Protein AF-A0A645F788-F1 (afdb_monomer)

Mean predicted aligned error: 4.3 Å

Organism: NCBI:txid1076179

Structure (mmCIF, N/CA/C/O backbone):
data_AF-A0A645F788-F1
#
_entry.id   AF-A0A645F788-F1
#
loop_
_atom_site.group_PDB
_atom_site.id
_atom_site.type_symbol
_atom_site.label_atom_id
_atom_site.label_alt_id
_atom_site.label_comp_id
_atom_site.label_asym_id
_atom_site.label_entity_id
_atom_site.label_seq_id
_atom_site.pdbx_PDB_ins_code
_atom_site.Cartn_x
_atom_site.Cartn_y
_atom_site.Cartn_z
_atom_site.occupancy
_atom_site.B_iso_or_equiv
_atom_site.auth_seq_id
_atom_site.auth_comp_id
_atom_site.auth_asym_id
_atom_site.auth_atom_id
_atom_site.pdbx_PDB_model_num
ATOM 1 N N . MET A 1 1 ? -4.735 0.031 -9.330 1.00 85.94 1 MET A N 1
ATOM 2 C CA . MET A 1 1 ? -5.468 -1.040 -8.618 1.00 85.94 1 MET A CA 1
ATOM 3 C C . MET A 1 1 ? -5.080 -1.119 -7.151 1.00 85.94 1 MET A C 1
ATOM 5 O O . MET A 1 1 ? -5.981 -0.990 -6.343 1.00 85.94 1 MET A O 1
ATOM 9 N N . ALA A 1 2 ? -3.797 -1.268 -6.794 1.00 92.62 2 ALA A N 1
ATOM 10 C CA . ALA A 1 2 ? -3.376 -1.373 -5.387 1.00 92.62 2 ALA A CA 1
ATOM 11 C C . ALA A 1 2 ? -3.934 -0.248 -4.489 1.00 92.62 2 ALA A C 1
ATOM 13 O O . ALA A 1 2 ? -4.507 -0.544 -3.449 1.00 92.62 2 ALA A O 1
ATOM 14 N N . GLU A 1 3 ? -3.884 1.008 -4.946 1.00 94.19 3 GLU A N 1
ATOM 15 C CA . GLU A 1 3 ? -4.433 2.148 -4.191 1.00 94.19 3 GLU A CA 1
ATOM 16 C C . GLU A 1 3 ? -5.948 2.061 -3.972 1.00 94.19 3 GLU A C 1
ATOM 18 O O . GLU A 1 3 ? -6.437 2.327 -2.884 1.00 94.19 3 GLU A O 1
ATOM 23 N N . LEU A 1 4 ? -6.697 1.604 -4.980 1.00 95.88 4 LEU A N 1
ATOM 24 C CA . LEU A 1 4 ? -8.149 1.427 -4.866 1.00 95.88 4 LEU A CA 1
ATOM 25 C C . LEU A 1 4 ? -8.497 0.388 -3.793 1.00 95.88 4 LEU A C 1
ATOM 27 O O . LEU A 1 4 ? -9.456 0.571 -3.050 1.00 95.88 4 LEU A O 1
ATOM 31 N N . PHE A 1 5 ? -7.707 -0.686 -3.693 1.00 94.81 5 PHE A N 1
ATOM 32 C CA . PHE A 1 5 ? -7.858 -1.673 -2.625 1.00 94.81 5 PHE A CA 1
ATOM 33 C C . PHE A 1 5 ? -7.440 -1.114 -1.263 1.00 94.81 5 PHE A C 1
ATOM 35 O O . PHE A 1 5 ? -8.147 -1.364 -0.292 1.00 94.81 5 PHE A O 1
ATOM 42 N N . ASN A 1 6 ? -6.353 -0.338 -1.187 1.00 95.69 6 ASN A N 1
ATOM 43 C CA . ASN A 1 6 ? -5.939 0.344 0.042 1.00 95.69 6 ASN A CA 1
ATOM 44 C C . ASN A 1 6 ? -7.068 1.234 0.585 1.00 95.69 6 ASN A C 1
ATOM 46 O O . ASN A 1 6 ? -7.507 1.044 1.715 1.00 95.69 6 ASN A O 1
ATOM 50 N N . THR A 1 7 ? -7.631 2.106 -0.256 1.00 96.12 7 THR A N 1
ATOM 51 C CA . THR A 1 7 ? -8.755 2.978 0.111 1.00 96.12 7 THR A CA 1
ATOM 52 C C . THR A 1 7 ? -10.017 2.191 0.472 1.00 96.12 7 THR A C 1
ATOM 54 O O . THR A 1 7 ? -10.700 2.534 1.432 1.00 96.12 7 THR A O 1
ATOM 57 N N . ALA A 1 8 ? -10.343 1.119 -0.259 1.00 96.69 8 ALA A N 1
ATOM 58 C CA . ALA A 1 8 ? -11.503 0.289 0.067 1.00 96.69 8 ALA A CA 1
ATOM 59 C C . ALA A 1 8 ? -11.363 -0.375 1.448 1.00 96.69 8 ALA A C 1
ATOM 61 O O . ALA A 1 8 ? -12.312 -0.371 2.230 1.00 96.69 8 ALA A O 1
ATOM 62 N N . ILE A 1 9 ? -10.181 -0.914 1.760 1.00 94.31 9 ILE A N 1
ATOM 63 C CA . ILE A 1 9 ? -9.876 -1.504 3.070 1.00 94.31 9 ILE A CA 1
ATOM 64 C C . ILE A 1 9 ? -9.932 -0.433 4.160 1.00 94.31 9 ILE A C 1
ATOM 66 O O . ILE A 1 9 ? -10.520 -0.670 5.212 1.00 94.31 9 ILE A O 1
ATOM 70 N N . GLU A 1 10 ? -9.373 0.747 3.902 1.00 94.81 10 GLU A N 1
ATOM 71 C CA . GLU A 1 10 ? -9.389 1.867 4.837 1.00 94.81 10 GLU A CA 1
ATOM 72 C C . GLU A 1 10 ? -10.818 2.286 5.207 1.00 94.81 10 GLU A C 1
ATOM 74 O O . GLU A 1 10 ? -11.150 2.339 6.390 1.00 94.81 10 GLU A O 1
ATOM 79 N N . ILE A 1 11 ? -11.690 2.462 4.207 1.00 95.62 11 ILE A N 1
ATOM 80 C CA . ILE A 1 11 ? -13.106 2.805 4.404 1.00 95.62 11 ILE A CA 1
ATOM 81 C C . ILE A 1 11 ? -13.838 1.719 5.199 1.00 95.62 11 ILE A C 1
ATOM 83 O O . ILE A 1 11 ? -14.627 2.031 6.089 1.00 95.62 11 ILE A O 1
ATOM 87 N N . VAL A 1 12 ? -13.594 0.439 4.899 1.00 95.38 12 VAL A N 1
ATOM 88 C CA . VAL A 1 12 ? -14.221 -0.675 5.627 1.00 95.38 12 VAL A CA 1
ATOM 89 C C . VAL A 1 12 ? -13.778 -0.691 7.091 1.00 95.38 12 VAL A C 1
ATOM 91 O O . VAL A 1 12 ? -14.613 -0.871 7.976 1.00 95.38 12 VAL A O 1
ATOM 94 N N . ILE A 1 13 ? -12.489 -0.475 7.359 1.00 93.75 13 ILE A N 1
ATOM 95 C CA . ILE A 1 13 ? -11.954 -0.409 8.723 1.00 93.75 13 ILE A CA 1
ATOM 96 C C . ILE A 1 13 ? -12.557 0.776 9.481 1.00 93.75 13 ILE A C 1
ATOM 98 O O . ILE A 1 13 ? -13.011 0.583 10.605 1.00 93.75 13 ILE A O 1
ATOM 102 N N . ASP A 1 14 ? -12.625 1.957 8.865 1.00 93.44 14 ASP A N 1
ATOM 103 C CA . ASP A 1 14 ? -13.182 3.164 9.493 1.00 93.44 14 ASP A CA 1
ATOM 104 C C . ASP A 1 14 ? -14.688 3.043 9.752 1.00 93.44 14 ASP A C 1
ATOM 106 O O . ASP A 1 14 ? -15.199 3.552 10.748 1.00 93.44 14 ASP A O 1
ATOM 110 N N . MET A 1 15 ? -15.406 2.312 8.895 1.00 94.31 15 MET A N 1
ATOM 111 C CA . MET A 1 15 ? -16.821 2.004 9.098 1.00 94.31 15 MET A CA 1
ATOM 112 C C . MET A 1 15 ? -17.045 1.059 10.289 1.00 94.31 15 MET A C 1
ATOM 114 O O . MET A 1 15 ? -18.021 1.217 11.020 1.00 94.31 15 MET A O 1
ATOM 118 N N . ILE A 1 16 ? -16.175 0.061 10.481 1.00 92.75 16 ILE A N 1
ATOM 119 C CA . ILE A 1 16 ? -16.319 -0.947 11.546 1.00 92.75 16 ILE A CA 1
ATOM 120 C C . ILE A 1 16 ? -15.756 -0.435 12.881 1.00 92.75 16 ILE A C 1
ATOM 122 O O . ILE A 1 16 ? -16.279 -0.773 13.945 1.00 92.75 16 ILE A O 1
ATOM 126 N N . HIS A 1 17 ? -14.688 0.362 12.849 1.00 87.75 17 HIS A N 1
ATOM 127 C CA . HIS A 1 17 ? -14.010 0.934 14.013 1.00 87.75 17 HIS A CA 1
ATOM 128 C C . HIS A 1 17 ? -13.870 2.457 13.847 1.00 87.75 17 HIS A C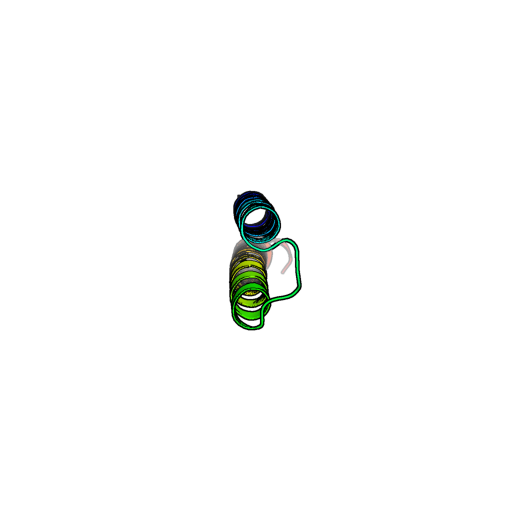 1
ATOM 130 O O . HIS A 1 17 ? -12.813 2.933 13.439 1.00 87.75 17 HIS A O 1
ATOM 136 N N . PRO A 1 18 ? -14.919 3.232 14.190 1.00 80.50 18 PRO A N 1
ATOM 137 C CA . PRO A 1 18 ? -14.895 4.695 14.093 1.00 80.50 18 PRO A CA 1
ATOM 138 C C . PRO A 1 18 ? -13.921 5.369 15.076 1.00 80.50 18 PRO A C 1
ATOM 140 O O . PRO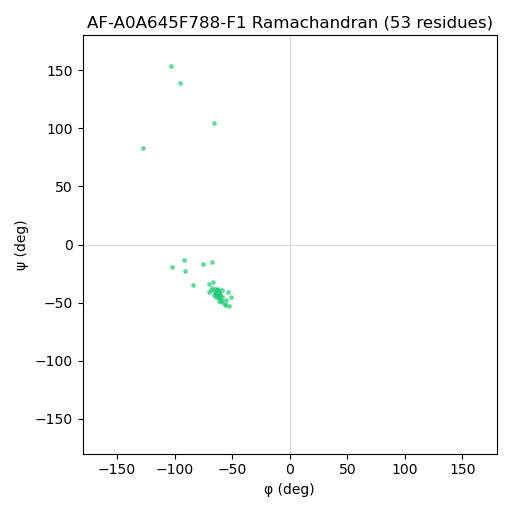 A 1 18 ? -13.587 6.539 14.899 1.00 80.50 18 PRO A O 1
ATOM 143 N N . GLU A 1 19 ? -13.442 4.648 16.095 1.00 87.31 19 GLU A N 1
ATOM 144 C CA . GLU A 1 19 ? -12.337 5.085 16.952 1.00 87.31 19 GLU A CA 1
ATOM 145 C C . GLU A 1 19 ? -11.030 4.364 16.602 1.00 87.31 19 GLU A C 1
ATOM 147 O O . GLU A 1 19 ? -11.031 3.229 16.118 1.00 87.31 19 GLU A O 1
ATOM 152 N N . ILE A 1 20 ? -9.891 5.007 16.883 1.00 79.25 20 ILE A N 1
ATOM 153 C CA . ILE A 1 20 ? -8.572 4.459 16.550 1.00 79.25 20 ILE A CA 1
ATOM 154 C C . ILE A 1 20 ? -8.305 3.194 17.372 1.00 79.25 20 ILE A C 1
ATOM 156 O O . ILE A 1 20 ? -7.944 3.252 18.547 1.00 79.25 20 ILE A O 1
ATOM 160 N N . HIS A 1 21 ? -8.412 2.039 16.716 1.00 89.62 21 HIS A N 1
ATOM 161 C CA . HIS A 1 21 ? -8.044 0.752 17.291 1.00 89.62 21 HIS A CA 1
ATOM 162 C C . HIS A 1 21 ? -6.604 0.363 16.900 1.00 89.62 21 HIS A C 1
ATOM 164 O O . HIS A 1 21 ? -6.230 0.497 15.729 1.00 89.62 21 HIS A O 1
ATOM 170 N N . PRO A 1 22 ? -5.787 -0.198 17.813 1.00 92.00 22 PRO A N 1
ATOM 171 C CA . PRO A 1 22 ? -4.417 -0.619 17.501 1.00 92.00 22 PRO A CA 1
ATOM 172 C C . PRO A 1 22 ? -4.326 -1.565 16.294 1.00 92.00 22 PRO A C 1
ATOM 174 O O . PRO A 1 22 ? -3.456 -1.407 15.442 1.00 92.00 22 PRO A O 1
ATOM 177 N N . LEU A 1 23 ? -5.264 -2.512 16.178 1.00 92.19 23 LEU A N 1
ATOM 178 C CA . LEU A 1 23 ? -5.324 -3.437 15.038 1.00 92.19 23 LEU A CA 1
ATOM 179 C C . LEU A 1 23 ? -5.747 -2.753 13.730 1.00 92.19 23 LEU A C 1
ATOM 181 O O . LEU A 1 23 ? -5.250 -3.127 12.672 1.00 92.19 23 LEU A O 1
ATOM 185 N N . ALA A 1 24 ? -6.625 -1.746 13.798 1.00 91.75 24 ALA A N 1
ATOM 186 C CA . ALA A 1 24 ? -7.041 -0.974 12.627 1.00 91.75 24 ALA A CA 1
ATOM 187 C C . ALA A 1 24 ? -5.844 -0.236 12.021 1.00 91.75 24 ALA A C 1
ATOM 189 O O . ALA A 1 24 ? -5.642 -0.270 10.810 1.00 91.75 24 ALA A O 1
ATOM 190 N N . LYS A 1 25 ? -4.993 0.345 12.876 1.00 91.31 25 LYS A N 1
ATOM 191 C CA . LYS A 1 25 ? -3.747 0.984 12.448 1.00 91.31 25 LYS A CA 1
ATOM 192 C C . LYS A 1 25 ? -2.819 0.003 11.728 1.00 91.31 25 LYS A C 1
ATOM 194 O O . LYS A 1 25 ? -2.388 0.288 10.620 1.00 91.31 25 LYS A O 1
ATOM 199 N N . ILE A 1 26 ? -2.585 -1.174 12.311 1.00 94.94 26 ILE A N 1
ATOM 200 C CA . ILE A 1 26 ? -1.729 -2.205 11.698 1.00 94.94 26 ILE A CA 1
ATOM 201 C C . ILE A 1 26 ? -2.286 -2.646 10.338 1.00 94.94 26 ILE A C 1
ATOM 203 O O . ILE A 1 26 ? -1.533 -2.790 9.379 1.00 94.94 26 ILE A O 1
ATOM 207 N N . ALA A 1 27 ? -3.600 -2.843 10.232 1.00 93.31 27 ALA A N 1
ATOM 208 C CA . ALA A 1 27 ? -4.228 -3.235 8.976 1.00 93.31 27 ALA A CA 1
ATOM 209 C C . ALA A 1 27 ? -4.075 -2.156 7.885 1.00 93.31 27 ALA A C 1
ATOM 211 O O . ALA A 1 27 ? -3.734 -2.492 6.749 1.00 93.31 27 ALA A O 1
ATOM 212 N N . LYS A 1 28 ? -4.247 -0.874 8.236 1.00 93.69 28 LYS A N 1
ATOM 213 C CA . LYS A 1 28 ? -3.992 0.257 7.328 1.00 93.69 28 LYS A CA 1
ATOM 214 C C . LYS A 1 28 ? -2.518 0.336 6.907 1.00 93.69 28 LYS A C 1
ATOM 216 O O . LYS A 1 28 ? -2.232 0.484 5.722 1.00 93.69 28 LYS A O 1
ATOM 221 N N . ASP A 1 29 ? -1.586 0.150 7.842 1.00 95.81 29 ASP A N 1
ATOM 222 C CA . ASP A 1 29 ? -0.143 0.171 7.559 1.00 95.81 29 ASP A CA 1
ATOM 223 C C . ASP A 1 29 ? 0.261 -0.952 6.581 1.00 95.81 29 ASP A C 1
ATOM 225 O O . ASP A 1 29 ? 1.054 -0.737 5.662 1.00 95.81 29 ASP A O 1
ATOM 229 N N . ILE A 1 30 ? -0.322 -2.148 6.727 1.00 96.00 30 ILE A N 1
ATOM 230 C CA . ILE A 1 30 ? -0.093 -3.274 5.808 1.00 96.00 30 ILE A CA 1
ATOM 231 C C . ILE A 1 30 ? -0.645 -2.968 4.410 1.00 96.00 30 ILE A C 1
ATOM 233 O O . ILE A 1 30 ? 0.026 -3.247 3.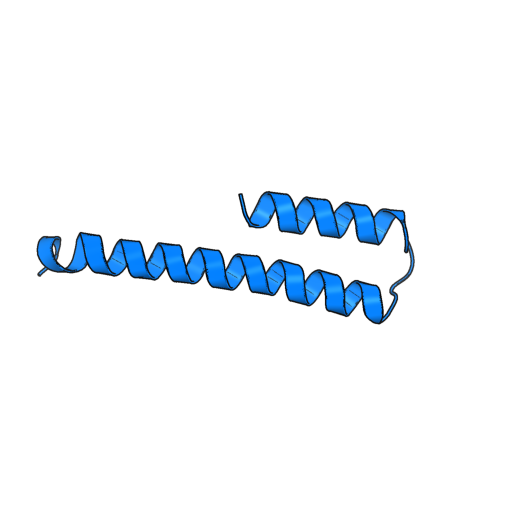412 1.00 96.00 30 ILE A 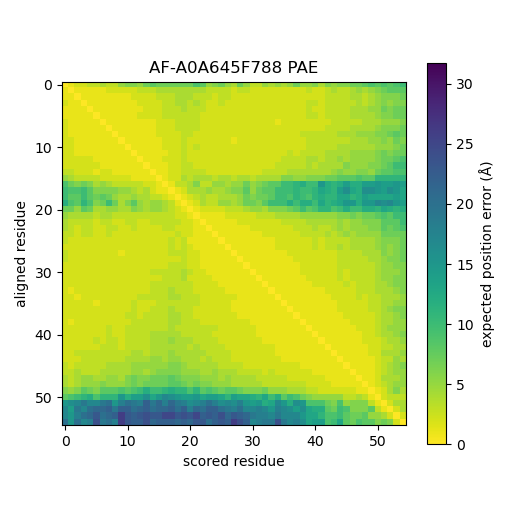O 1
ATOM 237 N N . ALA A 1 31 ? -1.845 -2.391 4.322 1.00 95.19 31 ALA A N 1
ATOM 238 C CA . ALA A 1 31 ? -2.460 -2.033 3.047 1.00 95.19 31 ALA A CA 1
ATOM 239 C C . ALA A 1 31 ? -1.625 -0.980 2.290 1.00 95.19 31 ALA A C 1
ATOM 241 O O . ALA A 1 31 ? -1.324 -1.170 1.108 1.00 95.19 31 ALA A O 1
ATOM 242 N N . ALA A 1 32 ? -1.132 0.048 2.988 1.00 95.19 32 ALA A N 1
ATOM 243 C CA . ALA A 1 32 ? -0.200 1.0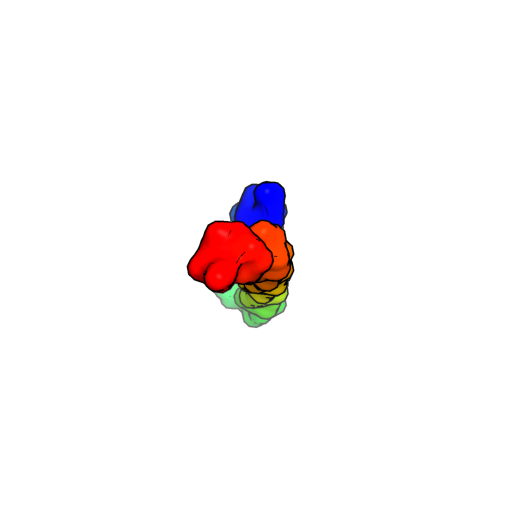27 2.427 1.00 95.19 32 ALA A CA 1
ATOM 244 C C . ALA A 1 32 ? 1.137 0.383 2.004 1.00 95.19 32 ALA A C 1
ATOM 246 O O . ALA A 1 32 ? 1.681 0.690 0.940 1.00 95.19 32 ALA A O 1
ATOM 247 N N . GLY A 1 33 ? 1.647 -0.575 2.785 1.00 96.88 33 GLY A N 1
ATOM 248 C CA . GLY A 1 33 ? 2.831 -1.360 2.427 1.00 96.88 33 GLY A CA 1
ATOM 249 C C . GLY A 1 33 ? 2.666 -2.137 1.115 1.00 96.88 33 GLY A C 1
ATOM 250 O O . GLY A 1 33 ? 3.584 -2.174 0.293 1.00 96.88 33 GLY A O 1
ATOM 251 N N . ALA A 1 34 ? 1.482 -2.703 0.861 1.00 96.31 34 ALA A N 1
ATOM 252 C CA . ALA A 1 34 ? 1.188 -3.399 -0.392 1.00 96.31 34 ALA A CA 1
ATOM 253 C C . ALA A 1 34 ? 1.211 -2.452 -1.608 1.00 96.31 34 ALA A C 1
ATOM 255 O O . ALA A 1 34 ? 1.721 -2.821 -2.670 1.00 96.31 34 ALA A O 1
ATOM 256 N N . VAL A 1 35 ? 0.720 -1.217 -1.451 1.00 96.81 35 VAL A N 1
ATOM 257 C CA . VAL A 1 35 ? 0.815 -0.174 -2.488 1.00 96.81 35 VAL A CA 1
ATOM 258 C C . VAL A 1 35 ? 2.272 0.154 -2.795 1.00 96.81 35 VAL A C 1
ATOM 260 O O . VAL A 1 35 ? 2.646 0.203 -3.968 1.00 96.81 35 VAL A O 1
ATOM 263 N N . LEU A 1 36 ? 3.105 0.331 -1.765 1.00 97.00 36 LEU A N 1
ATOM 264 C CA . LEU A 1 36 ? 4.523 0.646 -1.937 1.00 97.00 36 LEU A CA 1
ATOM 265 C C . LEU A 1 36 ? 5.250 -0.441 -2.737 1.00 97.00 36 LEU A C 1
ATOM 267 O O . LEU A 1 36 ? 5.992 -0.133 -3.669 1.00 97.00 36 LEU A O 1
ATOM 271 N N . ILE A 1 37 ? 5.001 -1.713 -2.417 1.00 97.50 37 ILE A N 1
ATOM 272 C CA . ILE A 1 37 ? 5.590 -2.845 -3.144 1.00 97.50 37 ILE A CA 1
ATOM 273 C C . ILE A 1 37 ? 5.137 -2.838 -4.608 1.00 97.50 37 ILE A C 1
ATOM 275 O O . ILE A 1 37 ? 5.963 -2.999 -5.507 1.00 97.50 37 ILE A O 1
ATOM 279 N N . ALA A 1 38 ? 3.848 -2.608 -4.868 1.00 96.75 38 ALA A N 1
ATOM 280 C CA . ALA A 1 38 ? 3.323 -2.535 -6.229 1.00 96.75 38 ALA A CA 1
ATOM 281 C C . ALA A 1 38 ? 3.938 -1.371 -7.029 1.00 96.75 38 ALA A C 1
ATOM 283 O O . ALA A 1 38 ? 4.314 -1.550 -8.190 1.00 96.75 38 ALA A O 1
ATOM 284 N N . ALA A 1 39 ? 4.087 -0.196 -6.410 1.00 97.19 39 ALA A N 1
ATOM 285 C CA . ALA A 1 39 ? 4.728 0.966 -7.020 1.00 97.19 39 ALA A CA 1
ATOM 286 C C . ALA A 1 39 ? 6.213 0.706 -7.322 1.00 97.19 39 ALA A C 1
ATOM 288 O O . ALA A 1 39 ? 6.689 1.015 -8.414 1.00 97.19 39 ALA A O 1
ATOM 289 N N . MET A 1 40 ? 6.932 0.076 -6.392 1.00 98.12 40 MET A N 1
ATOM 290 C CA . MET A 1 40 ? 8.339 -0.279 -6.569 1.00 98.12 40 MET A CA 1
ATOM 291 C C . MET A 1 40 ? 8.528 -1.317 -7.682 1.00 98.12 40 MET A C 1
ATOM 293 O O . MET A 1 40 ? 9.430 -1.178 -8.505 1.00 98.12 40 MET A O 1
ATOM 297 N N . ALA A 1 41 ? 7.646 -2.314 -7.774 1.00 96.94 41 ALA A N 1
ATOM 298 C CA . ALA A 1 41 ? 7.655 -3.273 -8.875 1.00 96.94 41 ALA A CA 1
ATOM 299 C C . ALA A 1 41 ? 7.419 -2.586 -10.231 1.00 96.94 41 ALA A C 1
ATOM 301 O O . ALA A 1 41 ? 8.150 -2.846 -11.186 1.00 96.94 41 ALA A O 1
ATOM 302 N N . ALA A 1 42 ? 6.450 -1.668 -10.311 1.00 96.56 42 ALA A N 1
ATOM 303 C CA . ALA A 1 42 ? 6.198 -0.891 -11.524 1.00 96.56 42 ALA A CA 1
ATOM 304 C C . ALA A 1 42 ? 7.413 -0.035 -11.924 1.00 96.56 42 ALA A C 1
ATOM 306 O O . ALA A 1 42 ? 7.773 0.006 -13.101 1.00 96.56 42 ALA A O 1
ATOM 307 N N . PHE A 1 43 ? 8.082 0.591 -10.950 1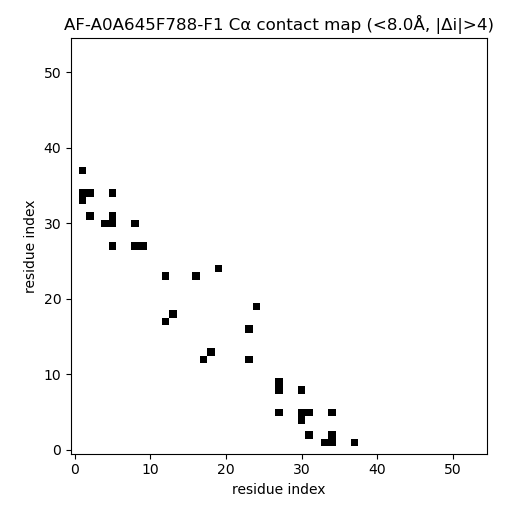.00 96.62 43 PHE A N 1
ATOM 308 C CA . PHE A 1 43 ? 9.316 1.340 -11.178 1.00 96.62 43 PHE A CA 1
ATOM 309 C C . PHE A 1 43 ? 10.435 0.448 -11.729 1.00 96.62 43 PHE A C 1
ATOM 311 O O . PHE A 1 43 ? 11.027 0.785 -12.751 1.00 96.62 43 PHE A O 1
ATOM 318 N N . LEU A 1 44 ? 10.681 -0.715 -11.115 1.00 96.94 44 LEU A N 1
ATOM 319 C CA . LEU A 1 44 ? 11.705 -1.662 -11.568 1.00 96.94 44 LEU A CA 1
ATOM 320 C C . LEU A 1 44 ? 11.446 -2.157 -12.994 1.00 96.94 44 LEU A C 1
ATOM 322 O O . LEU A 1 44 ? 12.367 -2.186 -13.809 1.00 96.94 44 LEU A O 1
ATOM 326 N N . VAL A 1 45 ? 10.197 -2.499 -13.321 1.00 96.06 45 VAL A N 1
ATOM 327 C CA . VAL A 1 45 ? 9.810 -2.886 -14.687 1.00 96.06 45 VAL A CA 1
ATOM 328 C C . VAL A 1 45 ? 10.058 -1.736 -15.664 1.00 96.06 45 VAL A C 1
ATOM 330 O O . VAL A 1 45 ? 10.628 -1.957 -16.731 1.00 96.06 45 VAL A O 1
ATOM 333 N N . GLY A 1 46 ? 9.698 -0.506 -15.288 1.00 95.06 46 GLY A N 1
ATOM 334 C CA . GLY A 1 46 ? 10.017 0.690 -16.064 1.00 95.06 46 GLY A CA 1
ATOM 335 C C . GLY A 1 46 ? 11.520 0.827 -16.311 1.00 95.06 46 GLY A C 1
ATOM 336 O O . GLY A 1 46 ? 11.943 0.936 -17.460 1.00 95.06 46 GLY A O 1
ATOM 337 N N . CYS A 1 47 ? 12.340 0.741 -15.263 1.00 94.62 47 CYS A N 1
ATOM 338 C CA . CYS A 1 47 ? 13.794 0.793 -15.383 1.00 94.62 47 CYS A CA 1
ATOM 339 C C . CYS A 1 47 ? 14.324 -0.263 -16.353 1.00 94.62 47 CYS A C 1
ATOM 341 O O . CYS A 1 47 ? 15.095 0.088 -17.236 1.00 94.62 47 CYS A O 1
ATOM 343 N N . ILE A 1 48 ? 13.884 -1.521 -16.249 1.00 94.12 48 ILE A N 1
ATOM 344 C CA . ILE A 1 48 ? 14.334 -2.605 -17.136 1.00 94.12 48 ILE A CA 1
ATOM 345 C C . ILE A 1 48 ? 13.969 -2.317 -18.598 1.00 94.12 48 ILE A C 1
ATOM 347 O O . ILE A 1 48 ? 14.811 -2.470 -19.481 1.00 94.12 48 ILE A O 1
ATOM 351 N N . LEU A 1 49 ? 12.738 -1.873 -18.866 1.00 93.81 49 LEU A N 1
ATOM 352 C CA . LEU A 1 49 ? 12.278 -1.596 -20.231 1.00 93.81 49 LEU A CA 1
ATOM 353 C C . LEU A 1 49 ? 12.995 -0.403 -20.871 1.00 93.81 49 LEU A C 1
ATOM 355 O O . LEU A 1 49 ? 13.269 -0.418 -22.072 1.00 93.81 49 LEU A O 1
ATOM 359 N N . PHE A 1 50 ? 13.290 0.634 -20.087 1.00 92.38 50 PHE A N 1
ATOM 360 C CA . PHE A 1 50 ? 13.924 1.85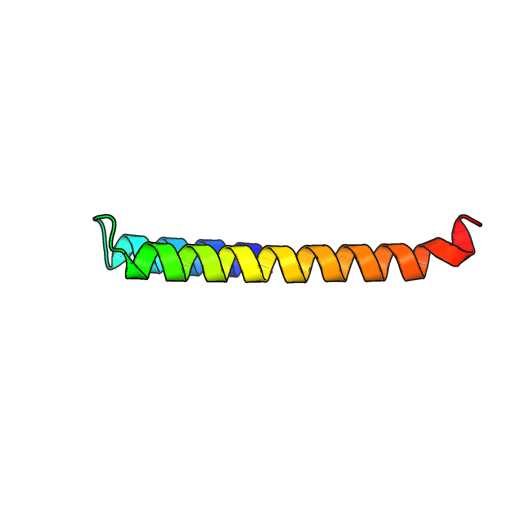1 -20.590 1.00 92.38 50 PHE A CA 1
ATOM 361 C C . PHE A 1 50 ? 15.456 1.830 -20.505 1.00 92.38 50 PHE A C 1
ATOM 363 O O . PHE A 1 50 ? 16.085 2.639 -21.183 1.00 92.38 50 PHE A O 1
ATOM 370 N N . TYR A 1 51 ? 16.063 0.892 -19.767 1.00 88.12 51 TYR A N 1
ATOM 371 C CA . TYR A 1 51 ? 17.517 0.768 -19.606 1.00 88.12 51 TYR A CA 1
ATOM 372 C C . TYR A 1 51 ? 18.247 0.716 -20.952 1.00 88.12 51 TYR A C 1
ATOM 374 O O . TYR A 1 51 ? 19.116 1.538 -21.210 1.00 88.12 51 TYR A O 1
ATOM 382 N N . THR A 1 52 ? 17.840 -0.183 -21.852 1.00 79.44 52 THR A N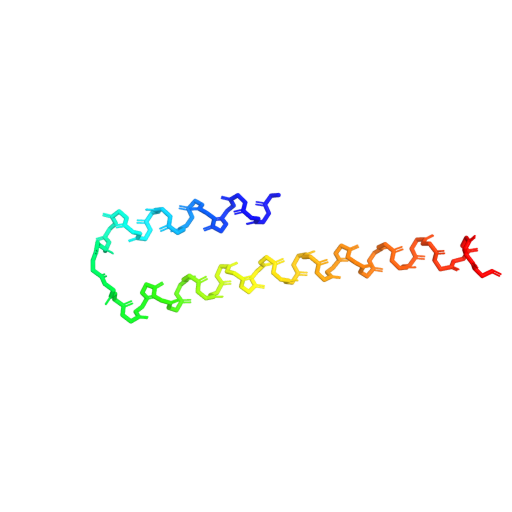 1
ATOM 383 C CA . THR A 1 52 ? 18.463 -0.334 -23.182 1.00 79.44 52 THR A CA 1
ATOM 384 C C . THR A 1 52 ? 18.083 0.774 -24.167 1.00 79.44 52 THR A C 1
ATOM 386 O O . THR A 1 52 ? 18.721 0.916 -25.199 1.00 79.44 52 THR A O 1
ATOM 389 N N . ARG A 1 53 ? 17.017 1.539 -23.904 1.00 73.25 53 ARG A N 1
ATOM 390 C CA . ARG A 1 53 ? 16.568 2.613 -24.806 1.00 73.25 53 ARG A CA 1
ATOM 391 C C . ARG A 1 53 ? 17.204 3.969 -24.468 1.00 73.25 53 ARG A C 1
ATOM 393 O O . ARG A 1 53 ? 17.216 4.844 -25.327 1.00 73.25 53 ARG A O 1
ATOM 400 N N . LEU A 1 54 ? 17.664 4.15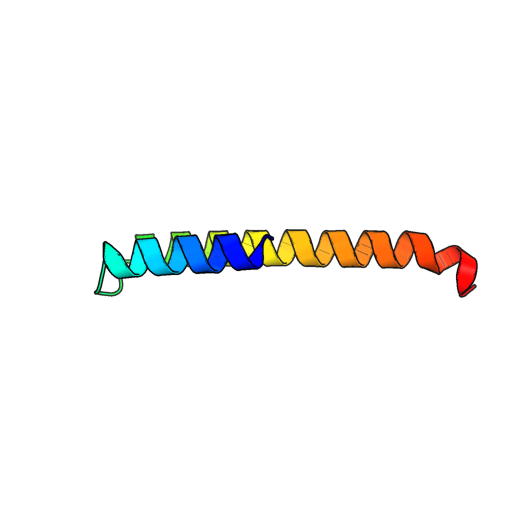4 -23.229 1.00 70.69 54 LEU A N 1
ATOM 401 C CA . LEU A 1 54 ? 18.291 5.389 -22.738 1.00 70.69 54 LEU A CA 1
ATOM 402 C C . LEU A 1 54 ? 19.828 5.316 -22.649 1.00 70.69 54 LEU A C 1
ATOM 404 O O . LEU A 1 54 ? 20.448 6.377 -22.585 1.00 70.69 54 LEU A O 1
ATOM 408 N N . LEU A 1 55 ? 20.422 4.115 -22.631 1.00 64.38 55 LEU A N 1
ATOM 409 C CA . LEU A 1 55 ? 21.868 3.871 -22.789 1.00 64.38 55 LEU A CA 1
ATOM 410 C C . LEU A 1 55 ? 22.236 3.680 -24.261 1.00 64.38 55 LEU A C 1
ATOM 412 O O . LEU A 1 55 ? 23.315 4.179 -24.648 1.00 64.38 55 LEU A O 1
#

InterPro domains:
  IPR000829 DAGK family [PF01219] (1-50)
  IPR000829 DAGK family [PTHR34299] (1-54)
  IPR033717 Undecaprenol kinase [cd14265] (2-50)
  IPR036945 Diacylglycerol kinase (DAGK) superfamily [G3DSA:1.10.287.3610] (1-54)

Secondary structure (DSSP, 8-state):
-HHHHHHHHHHHHHHH-SS--HHHHHHHHHHHHHHHHHHHHHHHHHHHHHHHHH-

Solvent-accessible surface area (backbone atoms only — not comparable to full-atom values): 3143 Å² total; per-residue (Å²): 107,57,60,60,53,32,51,51,51,46,54,53,45,46,71,76,43,82,58,97,42,77,65,54,52,54,54,47,52,52,36,53,49,53,32,52,53,53,51,50,51,52,49,53,51,49,50,63,68,44,47,79,75,77,108

pLDDT: mean 92.14, std 6.94, range [64.38, 98.12]

Sequence (55 aa):
MAELFNTAIEIVIDMIHPEIHPLAKIAKDIAAGAVLIAAMAAFLVGCILFYTRLL

Nearest PDB structures (foldseek):
  4d2e-assembly1_B  TM=9.618E-01  e=2.469E-02  Escherichia coli K-12
  4uxz-assembly1_C  TM=9.395E-01  e=3.030E-02  Escherichia coli K-12
  4brr-assembly1_B  TM=9.619E-01  e=3.030E-02  Escherichia coli K-12
  5d56-assembly1_A  TM=9.293E-01  e=3.030E-02  Escherichia coli K-12
  4brb-assembly2_D  TM=9.221E-01  e=4.261E-02  Escherichia coli K-12

Radius of gyration: 16.07 Å; Cα contacts (8 Å, |Δi|>4): 18; chains: 1; bounding box: 39×9×42 Å

Foldseek 3Di:
DLVVVLVVLLVVLCVVPVDDDPVSVVSSVVSVVSVVVVVVVVVVVVCVVCVVVVD